Protein AF-A0A2E0Z015-F1 (afdb_monomer_lite)

pLDDT: mean 78.03, std 19.51, range [43.75, 97.81]

Radius of gyration: 24.48 Å; chains: 1; bounding box: 55×58×46 Å

Foldseek 3Di:
DVVVVVVVCVVVVNDDPPPVVVVVVVVVVVPDDDDDDDPDPPVDAWDDWDFDDDPNDGPAIETQCQVRDDWDKDWALPCPPPDQVQWDWDQDPVRDTGITRIGTHRYHYDPDDRVVVVVVVVD

Structure (mmCIF, N/CA/C/O backbone):
data_AF-A0A2E0Z015-F1
#
_entry.id   AF-A0A2E0Z015-F1
#
loop_
_atom_site.group_PDB
_atom_site.id
_atom_site.type_symbol
_atom_site.label_atom_id
_atom_site.label_alt_id
_atom_site.label_comp_id
_atom_site.label_asym_id
_atom_site.label_entity_id
_atom_site.label_seq_id
_atom_site.pdbx_PDB_ins_code
_atom_site.Cartn_x
_atom_site.Cartn_y
_atom_site.Cartn_z
_atom_site.occupancy
_atom_site.B_iso_or_equiv
_atom_site.auth_seq_id
_atom_site.auth_comp_id
_atom_site.auth_asym_id
_atom_site.auth_atom_id
_atom_site.pdbx_PDB_model_num
ATOM 1 N N . MET A 1 1 ? -35.68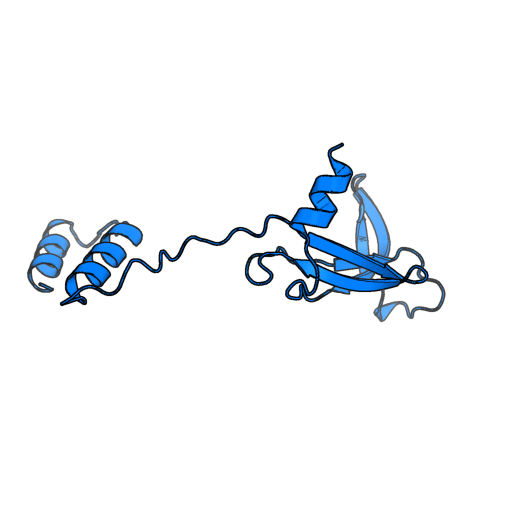9 27.506 18.489 1.00 54.03 1 MET A N 1
ATOM 2 C CA . MET A 1 1 ? -36.262 26.654 17.410 1.00 54.03 1 MET A CA 1
ATOM 3 C C . MET A 1 1 ? -36.306 27.475 16.120 1.00 54.03 1 MET A C 1
ATOM 5 O O . MET A 1 1 ? -37.191 28.304 16.018 1.00 54.03 1 MET A O 1
ATOM 9 N N . LEU A 1 2 ? -35.326 27.310 15.211 1.00 47.75 2 LEU A N 1
ATOM 10 C CA . LEU A 1 2 ? -35.062 27.996 13.912 1.00 47.75 2 LEU A CA 1
ATOM 11 C C . LEU A 1 2 ? -35.172 29.542 13.824 1.00 47.75 2 LEU A C 1
ATOM 13 O O . LEU A 1 2 ? -34.283 30.183 13.276 1.00 47.75 2 LEU A O 1
ATOM 17 N N . ILE A 1 3 ? -36.223 30.146 14.376 1.00 53.59 3 ILE A N 1
ATOM 18 C CA . ILE A 1 3 ? -36.480 31.591 14.419 1.00 53.59 3 ILE A CA 1
ATOM 19 C C . ILE A 1 3 ? -35.413 32.307 15.259 1.00 53.59 3 ILE A C 1
ATOM 21 O O . ILE A 1 3 ? -34.876 33.324 14.831 1.00 53.59 3 ILE A O 1
ATOM 25 N N . ASP A 1 4 ? -35.020 31.727 16.396 1.00 52.56 4 ASP A N 1
ATOM 26 C CA . ASP A 1 4 ? -33.981 32.308 17.261 1.00 52.56 4 ASP A CA 1
ATOM 27 C C . ASP A 1 4 ? -32.602 32.323 16.578 1.00 52.56 4 ASP A C 1
ATOM 29 O O . ASP A 1 4 ? -31.836 33.270 16.732 1.00 52.56 4 ASP A O 1
ATOM 33 N N . ALA A 1 5 ? -32.305 31.300 15.766 1.00 52.25 5 ALA A N 1
ATOM 34 C CA . ALA A 1 5 ? -31.054 31.197 15.014 1.00 52.25 5 ALA A CA 1
ATOM 35 C C . ALA A 1 5 ? -30.983 32.225 13.873 1.00 52.25 5 ALA A C 1
ATOM 37 O O . ALA A 1 5 ? -29.924 32.791 13.610 1.00 52.25 5 ALA A O 1
ATOM 38 N N . TYR A 1 6 ? -32.124 32.519 13.240 1.00 53.03 6 TYR A N 1
ATOM 39 C CA . TYR A 1 6 ? -32.224 33.574 12.234 1.00 53.03 6 TYR A CA 1
ATOM 40 C C . TYR A 1 6 ? -32.029 34.971 12.855 1.00 53.03 6 TYR A C 1
ATOM 42 O O . TYR A 1 6 ? -31.293 35.792 12.313 1.00 53.03 6 TYR A O 1
ATOM 50 N N . SER A 1 7 ? -32.606 35.228 14.037 1.00 56.72 7 SER A N 1
ATOM 51 C CA . SER A 1 7 ? -32.434 36.512 14.737 1.00 56.72 7 SER A CA 1
ATOM 52 C C . SER A 1 7 ? -31.003 36.775 15.216 1.00 56.72 7 SER A C 1
ATOM 54 O O . SER A 1 7 ? -30.576 37.928 15.220 1.00 56.72 7 SER A O 1
ATOM 56 N N . ILE A 1 8 ? -30.248 35.738 15.591 1.00 56.03 8 ILE A N 1
ATOM 57 C CA . ILE A 1 8 ? -28.830 35.873 15.972 1.00 56.03 8 ILE A CA 1
ATOM 58 C C . ILE A 1 8 ? -27.964 36.206 14.743 1.00 56.03 8 ILE A C 1
ATOM 60 O O . ILE A 1 8 ? -27.047 37.020 14.840 1.00 56.03 8 ILE A O 1
ATOM 64 N N . GLY A 1 9 ? -28.300 35.653 13.574 1.00 54.09 9 GLY A N 1
ATOM 65 C CA . GLY A 1 9 ? -27.590 35.907 12.319 1.00 54.09 9 GLY A CA 1
ATOM 66 C C . GLY A 1 9 ? -27.724 37.322 11.753 1.00 54.09 9 GLY A C 1
ATOM 67 O O . GLY A 1 9 ? -26.785 37.832 11.140 1.00 54.09 9 GLY A O 1
ATOM 68 N N . GLU A 1 10 ? -28.855 37.996 11.979 1.00 56.34 10 GLU A N 1
ATOM 69 C CA . GLU A 1 10 ? -29.020 39.393 11.549 1.00 56.34 10 GLU A CA 1
ATOM 70 C C . GLU A 1 10 ? -28.211 40.379 12.408 1.00 56.34 10 GLU A C 1
ATOM 72 O O . GLU A 1 10 ? -27.782 41.423 11.914 1.00 56.34 10 GLU A O 1
ATOM 77 N N . GLN A 1 11 ? -27.938 40.045 13.674 1.00 55.69 11 GLN A N 1
ATOM 78 C CA . GLN A 1 11 ? -27.154 40.899 14.575 1.00 55.69 11 GLN A CA 1
ATOM 79 C C . GLN A 1 11 ? -25.645 40.853 14.284 1.00 55.69 11 GLN A C 1
ATOM 81 O O . GLN A 1 11 ? -24.931 41.790 14.641 1.00 55.69 11 GLN A O 1
ATOM 86 N N . SER A 1 12 ? -25.158 39.807 13.606 1.00 55.41 12 SER A N 1
ATOM 87 C CA . SER A 1 12 ? -23.740 39.610 13.269 1.00 55.41 12 SER A CA 1
ATOM 88 C C . SER A 1 12 ? -23.357 40.046 11.845 1.00 55.41 12 SER A C 1
ATOM 90 O O . SER A 1 12 ? -22.309 39.645 11.336 1.00 55.41 12 SER A O 1
ATOM 92 N N . LEU A 1 13 ? -24.179 40.878 11.184 1.00 51.97 13 LEU A N 1
ATOM 93 C CA . LEU A 1 13 ? -23.933 41.395 9.822 1.00 51.97 13 LEU A CA 1
ATOM 94 C C . LEU A 1 13 ? -23.699 40.289 8.768 1.00 51.97 13 LEU A C 1
ATOM 96 O O . LEU A 1 13 ? -23.028 40.516 7.762 1.00 51.97 13 LEU A O 1
ATOM 100 N N . GLY A 1 14 ? -24.252 39.090 8.983 1.00 49.88 14 GLY A N 1
ATOM 101 C CA . GLY A 1 14 ? -24.133 37.968 8.048 1.00 49.88 14 GLY A CA 1
ATOM 102 C C . GLY A 1 14 ? -22.817 37.188 8.121 1.00 49.88 14 GLY A C 1
ATOM 103 O O . GLY A 1 14 ? -22.623 36.280 7.317 1.00 49.88 14 GLY A O 1
ATOM 104 N N . SER A 1 15 ? -21.934 37.481 9.082 1.00 48.59 15 SER A N 1
ATOM 105 C CA . SER A 1 15 ? -20.788 36.620 9.389 1.00 48.59 15 SER A CA 1
ATOM 106 C C . SER A 1 15 ? -21.096 35.830 10.648 1.00 48.59 15 SER A C 1
ATOM 108 O O . SER A 1 15 ? -20.816 36.262 11.765 1.00 48.59 15 SER A O 1
ATOM 110 N N . ILE A 1 16 ? -21.709 34.668 10.467 1.00 50.25 16 ILE A N 1
ATOM 111 C CA . ILE A 1 16 ? -21.771 33.672 11.527 1.00 50.25 16 ILE A CA 1
ATOM 112 C C . ILE A 1 16 ? -20.594 32.743 11.268 1.00 50.25 16 ILE A C 1
ATOM 114 O O . ILE A 1 16 ? -20.594 32.001 10.286 1.00 50.25 16 ILE A O 1
ATOM 118 N N . ASP A 1 17 ? -19.576 32.836 12.121 1.00 54.97 17 ASP A N 1
ATOM 119 C CA . ASP A 1 17 ? -18.590 31.773 12.269 1.00 54.97 17 ASP A CA 1
ATOM 120 C C . ASP A 1 17 ? -19.333 30.599 12.902 1.00 54.97 17 ASP A C 1
ATOM 122 O O . ASP A 1 17 ? -19.439 30.468 14.122 1.00 54.97 17 ASP A O 1
ATOM 126 N N . TRP A 1 18 ? -20.012 29.829 12.055 1.00 51.22 18 TRP A N 1
ATOM 127 C CA . TRP A 1 18 ? -20.571 28.569 12.478 1.00 51.22 18 TRP A CA 1
ATOM 128 C C . TRP A 1 18 ? -19.367 27.691 12.776 1.00 51.22 18 TRP A C 1
ATOM 130 O O . TRP A 1 18 ? -18.780 27.112 11.861 1.00 51.22 18 TRP A O 1
ATOM 140 N N . GLY A 1 19 ? -19.030 27.560 14.059 1.00 53.41 19 GLY A N 1
ATOM 141 C CA . GLY A 1 19 ? -18.451 26.321 14.542 1.00 53.41 19 GLY A CA 1
ATOM 142 C C . GLY A 1 19 ? -19.413 25.226 14.099 1.00 53.41 19 GLY A C 1
ATOM 143 O O . GLY A 1 19 ? -20.437 25.003 14.741 1.00 53.41 19 GLY A O 1
ATOM 144 N N . LEU A 1 20 ? -19.159 24.654 12.919 1.00 56.66 20 LEU A N 1
ATOM 145 C CA . LEU A 1 20 ? -20.040 23.704 12.240 1.00 56.66 20 LEU A CA 1
ATOM 146 C C . LEU A 1 20 ? -20.382 22.548 13.179 1.00 56.66 20 LEU A C 1
ATOM 148 O O . LEU A 1 20 ? -21.510 22.067 13.173 1.00 56.66 20 LEU A O 1
ATOM 152 N N . ASP A 1 21 ? -19.449 22.221 14.065 1.00 56.78 21 ASP A N 1
ATOM 153 C CA . ASP A 1 21 ? -19.590 21.252 15.141 1.00 56.78 21 ASP A CA 1
ATOM 154 C C . ASP A 1 21 ? -20.659 21.649 16.172 1.00 56.78 21 ASP A C 1
ATOM 156 O O . ASP A 1 21 ? -21.467 20.819 16.585 1.00 56.78 21 ASP A O 1
ATOM 160 N N . GLU A 1 22 ? -20.725 22.922 16.564 1.00 55.06 22 GLU A N 1
ATOM 161 C CA . GLU A 1 22 ? -21.690 23.427 17.544 1.00 55.06 22 GLU A CA 1
ATOM 162 C C . GLU A 1 22 ? -23.097 23.535 16.934 1.00 55.06 22 GLU A C 1
ATOM 164 O O . GLU A 1 22 ? -24.083 23.116 17.546 1.00 55.06 22 GLU A O 1
ATOM 169 N N . ALA A 1 23 ? -23.190 23.993 15.679 1.00 58.38 23 ALA A N 1
ATOM 170 C CA . ALA A 1 23 ? -24.447 24.031 14.929 1.00 58.38 23 ALA A CA 1
ATOM 171 C C . ALA A 1 23 ? -25.003 22.620 14.658 1.00 58.38 23 ALA A C 1
ATOM 173 O O . ALA A 1 23 ? -26.208 22.385 14.791 1.00 58.38 23 ALA A O 1
ATOM 174 N N . TYR A 1 24 ? -24.125 21.670 14.328 1.00 59.22 24 TYR A N 1
ATOM 175 C CA . TYR A 1 24 ? -24.471 20.266 14.120 1.00 59.22 24 TYR A CA 1
ATOM 176 C C . TYR A 1 24 ? -24.908 19.586 15.424 1.00 59.22 24 TYR A C 1
ATOM 178 O O . TYR A 1 24 ? -25.926 18.891 15.450 1.00 59.22 24 TYR A O 1
ATOM 186 N N . SER A 1 25 ? -24.214 19.857 16.533 1.00 59.03 25 SER A N 1
ATOM 187 C CA . SER A 1 25 ? -24.554 19.314 17.853 1.00 59.03 25 SER A CA 1
ATOM 188 C C . SER A 1 25 ? -25.915 19.817 18.358 1.00 59.03 25 SER A C 1
ATOM 190 O O . SER A 1 25 ? -26.749 19.038 18.830 1.00 59.03 25 SER A O 1
ATOM 192 N N . LEU A 1 26 ? -26.217 21.106 18.163 1.00 62.38 26 LEU A N 1
ATOM 193 C CA . LEU A 1 26 ? -27.530 21.673 18.491 1.00 62.38 26 LEU A CA 1
ATOM 194 C C . LEU A 1 26 ? -28.656 21.104 17.613 1.00 62.38 26 LEU A C 1
ATOM 196 O O . LEU A 1 26 ? -29.766 20.886 18.106 1.00 62.38 26 LEU A O 1
ATOM 200 N N . ALA A 1 27 ? -28.381 20.826 16.334 1.00 60.75 27 ALA A N 1
ATOM 201 C CA . ALA A 1 27 ? -29.339 20.185 15.437 1.00 60.75 27 ALA A CA 1
ATOM 202 C C . ALA A 1 27 ? -29.636 18.735 15.858 1.00 60.75 27 ALA A C 1
ATOM 204 O O . ALA A 1 27 ? -30.801 18.340 15.892 1.00 60.75 27 ALA A O 1
ATOM 205 N N . LEU A 1 28 ? -28.616 17.970 16.260 1.00 54.84 28 LEU A N 1
ATOM 206 C CA . LEU A 1 28 ? -28.779 16.607 16.778 1.00 54.84 28 LEU A CA 1
ATOM 207 C C . LEU A 1 28 ? -29.601 16.573 18.074 1.00 54.84 28 LEU A C 1
ATOM 209 O O . LEU A 1 28 ? -30.494 15.736 18.217 1.00 54.84 28 LEU A O 1
ATOM 213 N N . HIS A 1 29 ? -29.375 17.523 18.984 1.00 56.34 29 HIS A N 1
ATOM 214 C CA . HIS A 1 29 ? -30.152 17.627 20.222 1.00 56.34 29 HIS A CA 1
ATOM 215 C C . HIS A 1 29 ? -31.619 18.010 19.999 1.00 56.34 29 HIS A C 1
ATOM 217 O O . HIS A 1 29 ? -32.485 17.583 20.761 1.00 56.34 29 HIS A O 1
ATOM 223 N N . ALA A 1 30 ? -31.922 18.788 18.959 1.00 56.09 30 ALA A N 1
ATOM 224 C CA . ALA A 1 30 ? -33.290 19.205 18.657 1.00 56.09 30 ALA A CA 1
ATOM 225 C C . ALA A 1 30 ? -34.144 18.098 18.005 1.00 56.09 30 ALA A C 1
ATOM 227 O O . ALA A 1 30 ? -35.370 18.208 18.001 1.00 56.09 30 ALA A O 1
ATOM 228 N N . ILE A 1 31 ? -33.519 17.051 17.449 1.00 55.31 31 ILE A N 1
ATOM 229 C CA . ILE A 1 31 ? -34.199 16.003 16.666 1.00 55.31 31 ILE A CA 1
ATOM 230 C C . ILE A 1 31 ? -34.590 14.779 17.518 1.00 55.31 31 ILE A C 1
ATOM 232 O O . ILE A 1 31 ? -35.438 13.997 17.094 1.00 55.31 31 ILE A O 1
ATOM 236 N N . ALA A 1 32 ? -34.063 14.617 18.736 1.00 50.06 32 ALA A N 1
ATOM 237 C CA . ALA A 1 32 ? -34.287 13.404 19.527 1.00 50.06 32 ALA A CA 1
ATOM 238 C C . ALA A 1 32 ? -35.276 13.588 20.699 1.00 50.06 32 ALA A C 1
ATOM 240 O O . ALA A 1 32 ? -34.900 14.113 21.749 1.00 50.06 32 ALA A O 1
ATOM 241 N N . PRO A 1 33 ? -36.514 13.065 20.611 1.00 47.94 33 PRO A N 1
ATOM 242 C CA . PRO A 1 33 ? -37.256 12.633 21.781 1.00 47.94 33 PRO A CA 1
ATOM 243 C C . PRO A 1 33 ? -36.945 11.154 22.056 1.00 47.94 33 PRO A C 1
ATOM 245 O O . PRO A 1 33 ? -37.438 10.270 21.364 1.00 47.94 33 PRO A O 1
ATOM 248 N N . GLY A 1 34 ? -36.166 10.894 23.108 1.00 47.00 34 GLY A N 1
ATOM 249 C CA . GLY A 1 34 ? -36.093 9.576 23.746 1.00 47.00 34 GLY A CA 1
ATOM 250 C C . GLY A 1 34 ? -34.950 8.674 23.282 1.00 47.00 34 GLY A C 1
ATOM 251 O O . GLY A 1 34 ? -35.065 7.953 22.302 1.00 47.00 34 GLY A O 1
ATOM 252 N N . ASP A 1 35 ? -33.875 8.702 24.066 1.00 49.66 35 ASP A N 1
ATOM 253 C CA . ASP A 1 35 ? -33.135 7.531 24.549 1.00 49.66 35 ASP A CA 1
ATOM 254 C C . ASP A 1 35 ? -32.955 6.357 23.562 1.00 49.66 35 ASP A C 1
ATOM 256 O O . ASP A 1 35 ? -33.542 5.285 23.705 1.00 49.66 35 ASP A O 1
ATOM 260 N N . VAL A 1 36 ? -32.073 6.545 22.581 1.00 46.53 36 VAL A N 1
ATOM 261 C CA . VAL A 1 36 ? -31.287 5.447 22.009 1.00 46.53 36 VAL A CA 1
ATOM 262 C C . VAL A 1 36 ? -29.835 5.902 22.020 1.00 46.53 36 VAL A C 1
ATOM 264 O O . VAL A 1 36 ? -29.376 6.605 21.127 1.00 46.53 36 VAL A O 1
ATOM 267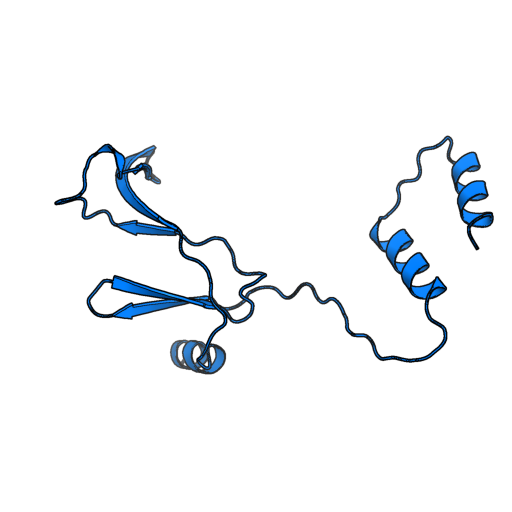 N N . THR A 1 37 ? -29.185 5.580 23.139 1.00 44.16 37 THR A N 1
ATOM 268 C CA . THR A 1 37 ? -27.746 5.360 23.341 1.00 44.16 37 THR A CA 1
ATOM 269 C C . THR A 1 37 ? -26.822 5.913 22.263 1.00 44.16 37 THR A C 1
ATOM 271 O O . THR A 1 37 ? -26.805 5.410 21.143 1.00 44.16 37 THR A O 1
ATOM 274 N N . ALA A 1 38 ? -25.991 6.872 22.673 1.00 43.75 38 ALA A N 1
ATOM 275 C CA . ALA A 1 38 ? -24.784 7.341 22.008 1.00 43.75 38 ALA A CA 1
ATOM 276 C C . ALA A 1 38 ? -24.070 6.250 21.180 1.00 43.75 38 ALA A C 1
ATOM 278 O O . ALA A 1 38 ? -23.176 5.562 21.663 1.00 43.75 38 ALA A O 1
ATOM 279 N N . ALA A 1 39 ? -24.443 6.114 19.909 1.00 43.75 39 ALA A N 1
ATOM 280 C CA . ALA A 1 39 ? -23.519 5.669 18.885 1.00 43.75 39 ALA A CA 1
ATOM 281 C C . ALA A 1 39 ? -22.678 6.902 18.576 1.00 43.75 39 ALA A C 1
ATOM 283 O O . ALA A 1 39 ? -22.990 7.701 17.696 1.00 43.75 39 ALA A O 1
ATOM 284 N N . GLU A 1 40 ? -21.686 7.120 19.433 1.00 44.91 40 GLU A N 1
ATOM 285 C CA . GLU A 1 40 ? -20.628 8.078 19.195 1.00 44.91 40 GLU A CA 1
ATOM 286 C C . GLU A 1 40 ? -20.071 7.787 17.800 1.00 44.91 40 GLU A C 1
ATOM 288 O O . GLU A 1 40 ? -19.498 6.723 17.561 1.00 44.91 40 GLU A O 1
ATOM 293 N N . THR A 1 41 ? -20.222 8.725 16.871 1.00 46.50 41 THR A N 1
ATOM 294 C CA . THR A 1 41 ? -19.404 8.769 15.660 1.00 46.50 41 THR A CA 1
ATOM 295 C C . THR A 1 41 ? -17.985 9.148 16.096 1.00 46.50 41 THR A C 1
ATOM 297 O O . THR A 1 41 ? -17.497 10.246 15.837 1.00 46.50 41 THR A O 1
ATOM 300 N N . GLN A 1 42 ? -17.331 8.269 16.861 1.00 51.72 42 GLN A N 1
ATOM 301 C CA . GLN A 1 42 ? -15.893 8.325 17.055 1.00 51.72 42 GLN A CA 1
ATOM 302 C C . GLN A 1 42 ? -15.308 8.231 15.651 1.00 51.72 42 GLN A C 1
ATOM 304 O O . GLN A 1 42 ? -15.585 7.270 14.937 1.00 51.72 42 GLN A O 1
ATOM 309 N N . HIS A 1 43 ? -14.541 9.239 15.238 1.00 51.94 43 HIS A N 1
ATOM 310 C CA . HIS A 1 43 ? -13.658 9.115 14.086 1.00 51.94 43 HIS A CA 1
ATOM 311 C C . HIS A 1 43 ? -12.765 7.899 14.358 1.00 51.94 43 HIS A C 1
ATOM 313 O O . HIS A 1 43 ? -11.809 7.973 15.134 1.00 51.94 43 HIS A O 1
ATOM 319 N N . GLN A 1 44 ? -13.145 6.740 13.824 1.00 68.44 44 GLN A N 1
ATOM 320 C CA . GLN A 1 44 ? -12.384 5.517 13.988 1.00 68.44 44 GLN A CA 1
ATOM 321 C C . GLN A 1 44 ? -11.096 5.728 13.209 1.00 68.44 44 GLN A C 1
ATOM 323 O O . GLN A 1 44 ? -11.115 5.779 11.993 1.00 68.44 44 GLN A O 1
ATOM 328 N N . HIS A 1 45 ? -9.983 5.936 13.903 1.00 83.69 45 HIS A N 1
ATOM 329 C CA . HIS A 1 45 ? -8.673 5.975 13.266 1.00 83.69 45 HIS A CA 1
ATOM 330 C C . HIS A 1 45 ? -8.230 4.541 12.970 1.00 83.69 45 HIS A C 1
ATOM 332 O O . HIS A 1 45 ? -8.270 3.703 13.874 1.00 83.69 45 HIS A O 1
ATOM 338 N N . CYS A 1 46 ? -7.766 4.272 11.748 1.00 90.19 46 CYS A N 1
ATOM 339 C CA . CYS A 1 46 ? -7.025 3.050 11.448 1.00 90.19 46 CYS A CA 1
ATOM 340 C C . CYS A 1 46 ? -5.722 3.049 12.246 1.00 90.19 46 CYS A C 1
ATOM 342 O O . CYS A 1 46 ? -4.900 3.961 12.118 1.00 90.19 46 CYS A O 1
ATOM 344 N N . ARG A 1 47 ? -5.541 2.040 13.099 1.00 90.62 47 ARG A N 1
ATOM 345 C CA . ARG A 1 47 ? -4.350 1.916 13.952 1.00 90.62 47 ARG A CA 1
ATOM 346 C C . ARG A 1 47 ? -3.380 0.887 13.413 1.00 90.62 47 ARG A C 1
ATOM 348 O O . ARG A 1 47 ? -2.184 0.992 13.674 1.00 90.62 47 ARG A O 1
ATOM 355 N N . GLN A 1 48 ? -3.894 -0.123 12.722 1.00 92.12 48 GLN A N 1
ATOM 356 C CA . GLN A 1 48 ? -3.128 -1.284 12.306 1.00 92.12 48 GLN A CA 1
ATOM 357 C C . GLN A 1 48 ? -3.443 -1.600 10.855 1.00 92.12 48 GLN A C 1
ATOM 359 O O . GLN A 1 48 ? -4.583 -1.879 10.499 1.00 92.12 48 GLN A O 1
ATOM 364 N N . VAL A 1 49 ? -2.392 -1.606 10.046 1.00 94.00 49 VAL A N 1
ATOM 365 C CA . VAL A 1 49 ? -2.406 -2.122 8.683 1.00 94.00 49 VAL A CA 1
ATOM 366 C C . VAL A 1 49 ? -1.415 -3.273 8.628 1.00 94.00 49 VAL A C 1
ATOM 368 O O . VAL A 1 49 ? -0.293 -3.147 9.123 1.00 94.00 49 VAL A O 1
ATOM 371 N N . ALA A 1 50 ? -1.816 -4.379 8.015 1.00 93.56 50 ALA A N 1
ATOM 372 C CA . ALA A 1 50 ? -0.922 -5.470 7.669 1.00 93.56 50 ALA A CA 1
ATOM 373 C C . ALA A 1 50 ? -0.926 -5.697 6.156 1.00 93.56 50 ALA A C 1
ATOM 375 O O . ALA A 1 50 ? -1.972 -5.686 5.510 1.00 93.56 50 ALA A O 1
ATOM 376 N N . VAL A 1 51 ? 0.265 -5.933 5.613 1.00 94.06 51 VAL A N 1
ATOM 377 C CA . VAL A 1 51 ? 0.463 -6.390 4.237 1.00 94.06 51 VAL A CA 1
ATOM 378 C C . VAL A 1 51 ? 0.728 -7.888 4.301 1.00 94.06 51 VAL A C 1
ATOM 380 O O . VAL A 1 51 ? 1.686 -8.324 4.943 1.00 94.06 51 VAL A O 1
ATOM 383 N N . VAL A 1 52 ? -0.143 -8.674 3.678 1.00 92.81 52 VAL A N 1
ATOM 384 C CA . VAL A 1 52 ? -0.018 -10.130 3.592 1.00 92.81 52 VAL A CA 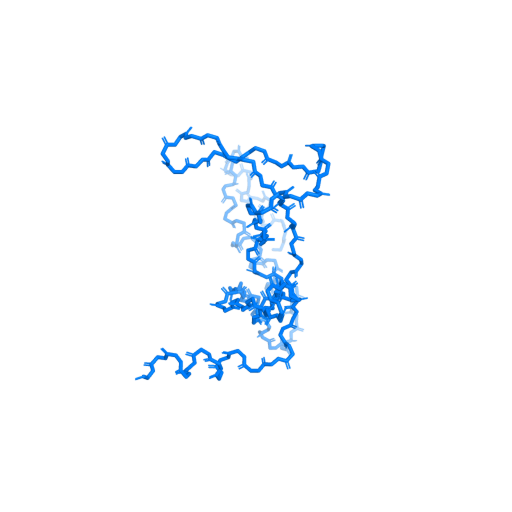1
ATOM 385 C C . VAL A 1 52 ? 0.753 -10.459 2.324 1.00 92.81 52 VAL A C 1
ATOM 387 O O . VAL A 1 52 ? 0.372 -10.030 1.234 1.00 92.81 52 VAL A O 1
ATOM 390 N N . MET A 1 53 ? 1.845 -11.206 2.477 1.00 93.06 53 MET A N 1
ATOM 391 C CA . MET A 1 53 ? 2.684 -11.624 1.361 1.00 93.06 53 MET A CA 1
ATOM 392 C C . MET A 1 53 ? 2.820 -13.141 1.310 1.00 93.06 53 MET A C 1
ATOM 394 O O . MET A 1 53 ? 3.117 -13.769 2.328 1.00 93.06 53 MET A O 1
ATOM 398 N N . GLU A 1 54 ? 2.720 -13.703 0.110 1.00 91.31 54 GLU A N 1
ATOM 399 C CA . GLU A 1 54 ? 3.030 -15.102 -0.179 1.00 91.31 54 GLU A CA 1
ATOM 400 C C . GLU A 1 54 ? 3.865 -15.176 -1.461 1.00 91.31 54 GLU A C 1
ATOM 402 O O . GLU A 1 54 ? 3.611 -14.472 -2.434 1.00 91.31 54 GLU A O 1
ATOM 407 N N . GLY A 1 55 ? 4.926 -15.989 -1.459 1.00 86.25 55 GLY A N 1
ATOM 408 C CA . GLY A 1 55 ? 5.746 -16.196 -2.659 1.00 86.25 55 GLY A CA 1
ATOM 409 C C . GLY A 1 55 ? 6.414 -14.934 -3.229 1.00 86.25 55 GLY A C 1
ATOM 410 O O . GLY A 1 55 ? 6.803 -14.941 -4.391 1.00 86.25 55 GLY A O 1
ATOM 411 N N . GLY A 1 56 ? 6.552 -13.866 -2.433 1.00 83.38 56 GLY A N 1
ATOM 412 C CA . GLY A 1 56 ? 7.090 -12.572 -2.874 1.00 83.38 56 GLY A CA 1
ATOM 413 C C . GLY A 1 56 ? 6.050 -11.619 -3.473 1.00 83.38 56 GLY A C 1
ATOM 414 O O . GLY A 1 56 ? 6.416 -10.524 -3.884 1.00 83.38 56 GLY A O 1
ATOM 415 N N . LEU A 1 57 ? 4.774 -12.005 -3.494 1.00 85.56 57 LEU A N 1
ATOM 416 C CA . LEU A 1 57 ? 3.669 -11.189 -3.989 1.00 85.56 57 LEU A CA 1
ATOM 417 C C . LEU A 1 57 ? 2.834 -10.660 -2.825 1.00 85.56 57 LEU A C 1
ATOM 419 O O . LEU A 1 57 ? 2.647 -11.350 -1.822 1.00 85.56 57 LEU A O 1
ATOM 423 N N . VAL A 1 58 ? 2.311 -9.442 -2.973 1.00 91.88 58 VAL A N 1
ATOM 424 C CA . VAL A 1 58 ? 1.308 -8.894 -2.054 1.00 91.88 58 VAL A CA 1
ATOM 425 C C . VAL A 1 58 ? -0.045 -9.501 -2.403 1.00 91.88 58 VAL A C 1
ATOM 427 O O . VAL A 1 58 ? -0.595 -9.228 -3.467 1.00 91.88 58 VAL A O 1
ATOM 430 N N . GLU A 1 59 ? -0.578 -10.323 -1.504 1.00 91.69 59 GLU A N 1
ATOM 431 C CA . GLU A 1 59 ? -1.876 -10.976 -1.697 1.00 91.69 59 GLU A CA 1
ATOM 432 C C . GLU A 1 59 ? -3.030 -10.128 -1.171 1.00 91.69 59 GLU A C 1
ATOM 434 O O . GLU A 1 59 ? -4.092 -10.078 -1.786 1.00 91.69 59 GLU A O 1
ATOM 439 N N . ALA A 1 60 ? -2.820 -9.451 -0.039 1.00 91.69 60 ALA A N 1
ATOM 440 C CA . ALA A 1 60 ? -3.834 -8.610 0.579 1.00 91.69 60 ALA A CA 1
ATOM 441 C C . ALA A 1 60 ? -3.212 -7.486 1.405 1.00 91.69 60 ALA A C 1
ATOM 443 O O . ALA A 1 60 ? -2.126 -7.617 1.977 1.00 91.69 60 ALA A O 1
ATOM 444 N N . VAL A 1 61 ? -3.956 -6.392 1.520 1.00 94.44 61 VAL A N 1
ATOM 445 C CA . VAL A 1 61 ? -3.693 -5.323 2.478 1.00 94.44 61 VAL A CA 1
ATOM 446 C C . VAL A 1 61 ? -4.916 -5.236 3.375 1.00 94.44 61 VAL A C 1
ATOM 448 O O . VAL A 1 61 ? -6.016 -5.003 2.888 1.00 94.44 61 VAL A O 1
ATOM 451 N N . ILE A 1 62 ? -4.743 -5.465 4.673 1.00 95.19 62 ILE A N 1
ATOM 452 C CA . ILE A 1 62 ? -5.847 -5.541 5.636 1.00 95.19 62 ILE A CA 1
ATOM 453 C C . ILE A 1 62 ? -5.659 -4.541 6.768 1.00 95.19 62 ILE A C 1
ATOM 455 O O . ILE A 1 62 ? -4.530 -4.277 7.189 1.00 95.19 62 ILE A O 1
ATOM 459 N N . ALA A 1 63 ? -6.764 -4.020 7.296 1.00 95.06 63 ALA A N 1
ATOM 460 C CA . ALA A 1 63 ? -6.744 -3.088 8.417 1.00 95.06 63 ALA A CA 1
ATOM 461 C C . ALA A 1 63 ? -7.802 -3.390 9.484 1.00 95.06 63 ALA A C 1
ATOM 463 O O . ALA A 1 63 ? -8.797 -4.080 9.238 1.00 95.06 63 ALA A O 1
ATOM 464 N N . ASP A 1 64 ? -7.581 -2.842 10.682 1.00 92.19 64 ASP A N 1
ATOM 465 C CA . ASP A 1 64 ? -8.547 -2.871 11.785 1.00 92.19 64 ASP A CA 1
ATOM 466 C C . ASP A 1 64 ? -9.746 -1.940 11.540 1.00 92.19 64 ASP A C 1
ATOM 468 O O . ASP A 1 64 ? -10.853 -2.227 11.996 1.00 92.19 64 ASP A O 1
ATOM 472 N N . GLN A 1 65 ? -9.531 -0.849 10.800 1.00 92.12 65 GLN A N 1
ATOM 473 C CA . GLN A 1 65 ? -10.560 0.084 10.333 1.00 92.12 65 GLN A CA 1
ATOM 474 C C . GLN A 1 65 ? -10.300 0.439 8.856 1.00 92.12 65 GLN A C 1
ATOM 476 O O . GLN A 1 65 ? -9.689 1.474 8.588 1.00 92.12 65 GLN A O 1
ATOM 481 N N . PRO A 1 66 ? -10.716 -0.401 7.887 1.00 91.00 66 PRO A N 1
ATOM 482 C CA . PRO A 1 66 ? -10.370 -0.224 6.470 1.00 91.00 66 PRO A CA 1
ATOM 483 C C . PRO A 1 66 ? -10.866 1.103 5.884 1.00 91.00 66 PRO A C 1
ATOM 485 O O . PRO A 1 66 ? -10.133 1.753 5.150 1.00 91.00 66 PRO A O 1
ATOM 488 N N . GLU A 1 67 ? -12.050 1.570 6.286 1.00 90.50 67 GLU A N 1
ATOM 489 C CA . GLU A 1 67 ? -12.628 2.846 5.821 1.00 90.50 67 GLU A CA 1
ATOM 490 C C . GLU A 1 67 ? -11.857 4.086 6.301 1.00 90.50 67 GLU A C 1
ATOM 492 O O . GLU A 1 67 ? -12.044 5.189 5.791 1.00 90.50 67 GLU A O 1
ATOM 497 N N . ALA A 1 68 ? -11.002 3.919 7.309 1.00 91.19 68 ALA A N 1
ATOM 498 C CA . ALA A 1 68 ? -10.149 4.971 7.846 1.00 91.19 68 ALA A CA 1
ATOM 499 C C . ALA A 1 68 ? -8.660 4.708 7.597 1.00 91.19 68 ALA A C 1
ATOM 501 O O . ALA A 1 68 ? -7.809 5.409 8.156 1.00 91.19 68 ALA A O 1
ATOM 502 N N . ALA A 1 69 ? -8.339 3.668 6.824 1.00 92.00 69 ALA A N 1
ATOM 503 C CA . ALA A 1 69 ? -6.977 3.349 6.449 1.00 92.00 69 ALA A CA 1
ATOM 504 C C . ALA A 1 69 ? -6.463 4.361 5.414 1.00 92.00 69 ALA A C 1
ATOM 506 O O . ALA A 1 69 ? -7.243 4.888 4.619 1.00 92.00 69 ALA A O 1
ATOM 507 N N . PRO A 1 70 ? -5.156 4.669 5.421 1.00 91.12 70 PRO A N 1
ATOM 508 C CA . PRO A 1 70 ? -4.570 5.470 4.357 1.00 91.12 70 PRO A CA 1
ATOM 509 C C . PRO A 1 70 ? -4.618 4.714 3.024 1.00 91.12 70 PRO A C 1
ATOM 511 O O . PRO A 1 70 ? -4.676 3.484 3.004 1.00 91.12 70 PRO A O 1
ATOM 514 N N . ASP A 1 71 ? -4.499 5.449 1.919 1.00 91.88 71 ASP A N 1
ATOM 515 C CA . ASP A 1 71 ? -4.254 4.848 0.608 1.00 91.88 71 ASP A CA 1
ATOM 516 C C . ASP A 1 71 ? -2.909 4.110 0.604 1.00 91.88 71 ASP A C 1
ATOM 518 O O . ASP A 1 71 ? -1.901 4.611 1.118 1.00 91.88 71 ASP A O 1
ATOM 522 N N . ILE A 1 72 ? -2.885 2.920 -0.002 1.00 92.81 72 ILE A N 1
ATOM 523 C CA . ILE A 1 72 ? -1.695 2.070 -0.065 1.00 92.81 72 ILE A CA 1
ATOM 524 C C . ILE A 1 72 ? -1.392 1.712 -1.512 1.00 92.81 72 ILE A C 1
ATOM 526 O O . ILE A 1 72 ? -2.258 1.296 -2.281 1.00 92.81 72 ILE A O 1
ATOM 530 N N . VAL A 1 73 ? -0.119 1.859 -1.869 1.00 94.06 73 VAL A N 1
ATOM 531 C CA . VAL A 1 73 ? 0.435 1.437 -3.153 1.00 94.06 73 VAL A CA 1
ATOM 532 C C . VAL A 1 73 ? 1.608 0.499 -2.908 1.00 94.06 73 VAL A C 1
ATOM 534 O O . VAL A 1 73 ? 2.401 0.706 -1.987 1.00 94.06 73 VAL A O 1
ATOM 537 N N . VAL A 1 74 ? 1.726 -0.525 -3.746 1.00 92.12 74 VAL A N 1
ATOM 538 C CA . VAL A 1 74 ? 2.898 -1.398 -3.815 1.00 92.12 74 VAL A CA 1
ATOM 539 C C . VAL A 1 74 ? 3.770 -0.904 -4.959 1.00 92.12 74 VAL A C 1
ATOM 541 O O . VAL A 1 74 ? 3.276 -0.663 -6.060 1.00 92.12 74 VAL A O 1
ATOM 544 N N . ILE A 1 75 ? 5.055 -0.709 -4.672 1.00 94.25 75 ILE A N 1
ATOM 545 C CA . ILE A 1 75 ? 6.047 -0.223 -5.630 1.00 94.25 75 ILE A CA 1
ATOM 546 C C . ILE A 1 75 ? 7.041 -1.355 -5.859 1.00 94.25 75 ILE A C 1
ATOM 548 O O . ILE A 1 75 ? 7.816 -1.675 -4.956 1.00 94.25 75 ILE A O 1
ATOM 552 N N . ASP A 1 76 ? 7.014 -1.937 -7.053 1.00 93.38 76 ASP A N 1
ATOM 553 C CA . ASP A 1 76 ? 7.965 -2.962 -7.470 1.00 93.38 76 ASP A CA 1
ATOM 554 C C . ASP A 1 76 ? 9.005 -2.359 -8.420 1.00 93.38 76 ASP A C 1
ATOM 556 O O . ASP A 1 76 ? 8.682 -1.831 -9.486 1.00 93.38 76 ASP A O 1
ATOM 560 N N . TYR A 1 77 ? 10.266 -2.394 -7.995 1.00 94.56 77 TYR A N 1
ATOM 561 C CA . TYR A 1 77 ? 11.393 -1.897 -8.782 1.00 94.56 77 TYR A CA 1
ATOM 562 C C . TYR A 1 77 ? 11.959 -2.958 -9.733 1.00 94.56 77 TYR A C 1
ATOM 564 O O . TYR A 1 77 ? 12.791 -2.617 -10.577 1.00 94.56 77 TYR A O 1
ATOM 572 N N . ASP A 1 78 ? 11.525 -4.217 -9.624 1.00 93.31 78 ASP A N 1
ATOM 573 C CA . ASP A 1 78 ? 11.776 -5.206 -10.664 1.00 93.31 78 ASP A CA 1
ATOM 574 C C . ASP A 1 78 ? 10.809 -4.958 -11.828 1.00 93.31 78 ASP A C 1
ATOM 576 O O . ASP A 1 78 ? 9.617 -5.247 -11.776 1.00 93.31 78 ASP A O 1
ATOM 580 N N . THR A 1 79 ? 11.330 -4.325 -12.875 1.00 94.38 79 THR A N 1
ATOM 581 C CA . THR A 1 79 ? 10.538 -3.913 -14.044 1.00 94.38 79 THR A CA 1
ATOM 582 C C . THR A 1 79 ? 10.713 -4.860 -15.228 1.00 94.38 79 THR A C 1
ATOM 584 O O . THR A 1 79 ? 10.140 -4.625 -16.298 1.00 94.38 79 THR A O 1
ATOM 587 N N . ASP A 1 80 ? 11.480 -5.940 -15.057 1.00 94.06 80 ASP A N 1
ATOM 588 C CA . ASP A 1 80 ? 11.767 -6.876 -16.134 1.00 94.06 80 ASP A CA 1
ATOM 589 C C . ASP A 1 80 ? 10.479 -7.567 -16.605 1.00 94.06 80 ASP A C 1
ATOM 591 O O . ASP A 1 80 ? 9.769 -8.238 -15.860 1.00 94.06 80 ASP A O 1
ATOM 595 N N . GLY A 1 81 ? 10.178 -7.413 -17.896 1.00 93.12 81 GLY A N 1
ATOM 596 C CA . GLY A 1 81 ? 9.003 -8.021 -18.524 1.00 93.12 81 GLY A CA 1
ATOM 597 C C . GLY A 1 81 ? 7.738 -7.158 -18.523 1.00 93.12 81 GLY A C 1
ATOM 598 O O . GLY A 1 81 ? 6.749 -7.584 -19.121 1.00 93.12 81 GLY A O 1
ATOM 599 N N . PHE A 1 82 ? 7.770 -5.950 -17.952 1.00 94.75 82 PHE A N 1
ATOM 600 C CA . PHE A 1 82 ? 6.664 -4.990 -18.032 1.00 94.75 82 PHE A CA 1
ATOM 601 C C . PHE A 1 82 ? 6.849 -3.995 -19.190 1.00 94.75 82 PHE A C 1
ATOM 603 O O . PHE A 1 82 ? 7.976 -3.581 -19.485 1.00 94.75 82 PHE A O 1
ATOM 610 N N . PRO A 1 83 ? 5.768 -3.603 -19.888 1.00 94.88 83 PRO A N 1
ATOM 611 C CA . PRO A 1 83 ? 5.849 -2.607 -20.946 1.00 94.88 83 PRO A CA 1
ATOM 612 C C . PRO A 1 83 ? 6.036 -1.206 -20.347 1.00 94.88 83 PRO A C 1
ATOM 614 O O . PRO A 1 83 ? 5.580 -0.912 -19.245 1.00 94.88 83 PRO A O 1
ATOM 617 N N . ALA A 1 84 ? 6.720 -0.321 -21.075 1.00 94.25 84 ALA A N 1
ATOM 618 C CA . ALA A 1 84 ? 7.122 0.984 -20.548 1.00 94.25 84 ALA A CA 1
ATOM 619 C C . ALA A 1 84 ? 5.929 1.887 -20.181 1.00 94.25 84 ALA A C 1
ATOM 621 O O . ALA A 1 84 ? 6.059 2.729 -19.298 1.00 94.25 84 ALA A O 1
ATOM 622 N N . GLU A 1 85 ? 4.783 1.723 -20.845 1.00 95.69 85 GLU A N 1
ATOM 623 C CA . GLU A 1 85 ? 3.544 2.442 -20.538 1.00 95.69 85 GLU A CA 1
ATOM 624 C C . GLU A 1 85 ? 2.911 2.069 -19.189 1.00 95.69 85 GLU A C 1
ATOM 626 O O . GLU A 1 85 ? 2.164 2.882 -18.644 1.00 95.69 85 GLU A O 1
ATOM 631 N N .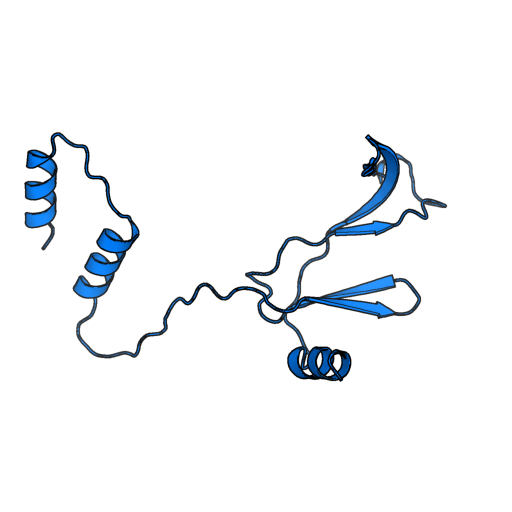 ASP A 1 86 ? 3.233 0.893 -18.641 1.00 94.69 86 ASP A N 1
ATOM 632 C CA . ASP A 1 86 ? 2.723 0.426 -17.345 1.00 94.69 86 ASP A CA 1
ATOM 633 C C . ASP A 1 86 ? 3.625 0.866 -16.178 1.00 94.69 86 ASP A C 1
ATOM 635 O O . ASP A 1 86 ? 3.281 0.697 -15.006 1.00 94.69 86 ASP A O 1
ATOM 639 N N . LEU A 1 87 ? 4.788 1.451 -16.481 1.00 97.12 87 LEU A N 1
ATOM 640 C CA . LEU A 1 87 ? 5.777 1.853 -15.491 1.00 97.12 87 LEU A CA 1
ATOM 641 C C . LEU A 1 87 ? 5.650 3.335 -15.123 1.00 97.12 87 LEU A C 1
ATOM 643 O O . LEU A 1 87 ? 5.452 4.214 -15.962 1.00 97.12 87 LEU A O 1
ATOM 647 N N . CYS A 1 88 ? 5.840 3.628 -13.840 1.00 97.69 88 CYS A N 1
ATOM 648 C CA . CYS A 1 88 ? 5.814 4.977 -13.290 1.00 97.69 88 CYS A CA 1
ATOM 649 C C . CYS A 1 88 ? 7.232 5.484 -13.000 1.00 97.69 88 CYS A C 1
ATOM 651 O O . CYS A 1 88 ? 8.063 4.762 -12.449 1.00 97.69 88 CYS A O 1
ATOM 653 N N . SER A 1 89 ? 7.489 6.762 -13.304 1.00 97.25 89 SER A N 1
ATOM 654 C CA . SER A 1 89 ? 8.690 7.463 -12.830 1.00 97.25 89 SER A CA 1
ATOM 655 C C . SER A 1 89 ? 8.452 7.998 -11.421 1.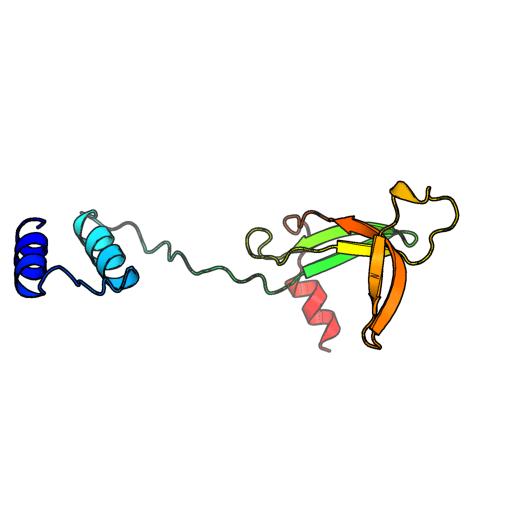00 97.25 89 SER A C 1
ATOM 657 O O . SER A 1 89 ? 7.543 8.798 -11.202 1.00 97.25 89 SER A O 1
ATOM 659 N N . ILE A 1 90 ? 9.283 7.578 -10.471 1.00 97.38 90 ILE A N 1
ATOM 660 C CA . ILE A 1 90 ? 9.190 7.934 -9.056 1.00 97.38 90 ILE A CA 1
ATOM 661 C C . ILE A 1 90 ? 10.405 8.770 -8.670 1.00 97.38 90 ILE A C 1
ATOM 663 O O . ILE A 1 90 ? 11.552 8.347 -8.838 1.00 97.38 90 ILE A O 1
ATOM 667 N N . THR A 1 91 ? 10.139 9.943 -8.093 1.00 97.81 91 THR A N 1
ATOM 668 C CA . THR A 1 91 ? 11.185 10.784 -7.502 1.00 97.81 91 THR A CA 1
ATOM 669 C C . THR A 1 91 ? 11.620 10.188 -6.169 1.00 97.81 91 THR A C 1
ATOM 671 O O . THR A 1 91 ? 10.807 10.045 -5.257 1.00 97.81 91 THR A O 1
ATOM 674 N N . GLN A 1 92 ? 12.900 9.847 -6.061 1.00 96.88 92 GLN A N 1
ATOM 675 C CA . GLN A 1 92 ? 13.503 9.278 -4.860 1.00 96.88 92 GLN A CA 1
ATOM 676 C C . GLN A 1 92 ? 13.836 10.367 -3.832 1.00 96.88 92 GLN A C 1
ATOM 678 O O . GLN A 1 92 ? 13.817 11.564 -4.127 1.00 96.88 92 GLN A O 1
ATOM 683 N N . SER A 1 93 ? 14.174 9.958 -2.608 1.00 96.12 93 SER A N 1
ATOM 684 C CA . SER A 1 93 ? 14.496 10.882 -1.509 1.00 96.12 93 SER A CA 1
ATOM 685 C C . SER A 1 93 ? 15.728 11.758 -1.772 1.00 96.12 93 SER A C 1
ATOM 687 O O . SER A 1 93 ? 15.841 12.839 -1.197 1.00 96.12 93 SER A O 1
ATOM 689 N N . ASP A 1 94 ? 16.626 11.325 -2.658 1.00 96.88 94 ASP A N 1
ATOM 690 C CA . ASP A 1 94 ? 17.796 12.082 -3.116 1.00 96.88 94 ASP A CA 1
ATOM 691 C C . ASP A 1 94 ? 17.517 12.962 -4.353 1.00 96.88 94 ASP A C 1
ATOM 693 O O . ASP A 1 94 ? 18.417 13.635 -4.857 1.00 96.88 94 ASP A O 1
ATOM 697 N N . GLY A 1 95 ? 16.272 12.974 -4.839 1.00 97.56 95 GLY A N 1
ATOM 698 C CA . GLY A 1 95 ? 15.833 13.711 -6.023 1.00 97.56 95 GLY A CA 1
ATOM 699 C C . GLY A 1 95 ? 16.077 12.999 -7.357 1.00 97.56 95 GLY A C 1
ATOM 700 O O . GLY A 1 95 ? 15.665 13.519 -8.398 1.00 97.56 95 GLY A O 1
ATOM 701 N N . SER A 1 96 ? 16.714 11.825 -7.358 1.00 97.44 96 SER A N 1
ATOM 702 C CA . SER A 1 96 ? 16.861 11.011 -8.567 1.00 97.44 96 SER A CA 1
ATOM 703 C C . SER A 1 96 ? 15.512 10.456 -9.043 1.00 97.44 96 SER A C 1
ATOM 705 O O . SER A 1 96 ? 14.527 10.435 -8.304 1.00 97.44 96 SER A O 1
ATOM 707 N N . GLN A 1 97 ? 15.451 10.029 -10.306 1.00 97.81 97 GLN A N 1
ATOM 708 C CA . GLN A 1 97 ? 14.284 9.345 -10.866 1.00 97.81 97 GLN A CA 1
ATOM 709 C C . GLN A 1 97 ? 14.566 7.848 -10.952 1.00 97.81 97 GLN A C 1
ATOM 711 O O . GLN A 1 97 ? 15.632 7.446 -11.417 1.00 97.81 97 GLN A O 1
ATOM 716 N N . SER A 1 98 ? 13.605 7.033 -10.533 1.00 97.50 98 SER A N 1
ATOM 717 C CA . SER A 1 98 ? 13.610 5.580 -10.732 1.00 97.50 98 SER A CA 1
ATOM 718 C C . SER A 1 98 ? 12.314 5.149 -11.401 1.00 97.50 98 SER A C 1
ATOM 720 O O . SER A 1 98 ? 11.283 5.788 -11.222 1.00 97.50 98 SER A O 1
ATOM 722 N N . THR A 1 99 ? 12.371 4.087 -12.195 1.00 97.62 99 THR A N 1
ATOM 723 C CA . THR A 1 99 ? 11.196 3.508 -12.855 1.00 97.62 99 THR A CA 1
ATOM 724 C C . THR A 1 99 ? 10.736 2.285 -12.069 1.00 97.62 99 THR A C 1
ATOM 726 O O . THR A 1 99 ? 11.580 1.499 -11.644 1.00 97.62 99 THR A O 1
ATOM 729 N N . ALA A 1 100 ? 9.430 2.150 -11.849 1.00 97.62 100 ALA A N 1
ATOM 730 C CA . ALA A 1 100 ? 8.842 1.056 -11.080 1.00 97.62 100 ALA A CA 1
ATOM 731 C C . ALA A 1 100 ? 7.423 0.740 -11.561 1.00 97.62 100 ALA A C 1
ATOM 733 O O . ALA A 1 100 ? 6.733 1.618 -12.090 1.00 97.62 100 ALA A O 1
ATOM 734 N N . LEU A 1 101 ? 6.966 -0.485 -11.321 1.00 95.69 101 LEU A N 1
ATOM 735 C CA . LEU A 1 101 ? 5.549 -0.818 -11.385 1.00 95.69 101 LEU A CA 1
ATOM 736 C C . LEU A 1 101 ? 4.872 -0.322 -10.100 1.00 95.69 101 LEU A C 1
ATOM 738 O O . LEU A 1 101 ? 5.353 -0.586 -8.998 1.00 95.69 101 LEU A O 1
ATOM 742 N N . VAL A 1 102 ? 3.760 0.405 -10.229 1.00 94.94 102 VAL A N 1
ATOM 743 C CA . VAL A 1 102 ? 3.005 0.931 -9.082 1.00 94.94 102 VAL A CA 1
ATOM 744 C C . VAL A 1 102 ? 1.587 0.395 -9.130 1.00 94.94 102 VAL A C 1
ATOM 746 O O . VAL A 1 102 ? 0.824 0.721 -10.037 1.00 94.94 102 VAL A O 1
ATOM 749 N N . VAL A 1 103 ? 1.230 -0.410 -8.133 1.00 91.88 103 VAL A N 1
ATOM 750 C CA . VAL A 1 103 ? -0.088 -1.041 -8.045 1.00 91.88 103 VAL A CA 1
ATOM 751 C C . VAL A 1 103 ? -0.826 -0.487 -6.826 1.00 91.88 103 VAL A C 1
ATOM 753 O O . VAL A 1 103 ? -0.364 -0.687 -5.699 1.00 91.88 103 VAL A O 1
ATOM 756 N N . PRO A 1 104 ? -1.954 0.226 -7.002 1.00 91.31 104 PRO A N 1
ATOM 757 C CA . PRO A 1 104 ? -2.803 0.598 -5.880 1.00 91.31 104 PRO A CA 1
ATOM 758 C C . PRO A 1 104 ? -3.482 -0.648 -5.310 1.00 91.31 104 PRO A C 1
ATOM 760 O O . PRO A 1 104 ? -3.985 -1.485 -6.061 1.00 91.31 104 PRO A O 1
ATOM 763 N N . HIS A 1 105 ? -3.522 -0.753 -3.985 1.00 90.81 105 HIS A N 1
ATOM 764 C CA . HIS A 1 105 ? -4.217 -1.833 -3.295 1.00 90.81 105 HIS A CA 1
ATOM 765 C C . HIS A 1 105 ? -5.396 -1.293 -2.496 1.00 90.81 105 HIS A C 1
ATOM 767 O O . HIS A 1 105 ? -5.298 -0.274 -1.812 1.00 90.81 105 HIS A O 1
ATOM 773 N N . PHE A 1 106 ? -6.511 -2.016 -2.564 1.00 90.06 106 PHE A N 1
ATOM 774 C CA . PHE A 1 106 ? -7.651 -1.776 -1.693 1.00 90.06 106 PHE A CA 1
ATOM 775 C C . PHE A 1 106 ? -7.352 -2.340 -0.309 1.00 90.06 106 PHE A C 1
ATOM 777 O O . PHE A 1 106 ? -6.868 -3.466 -0.185 1.00 90.06 106 PHE A O 1
ATOM 784 N N . VAL A 1 107 ? -7.638 -1.548 0.723 1.00 93.00 107 VAL A N 1
ATOM 785 C CA . VAL A 1 107 ? -7.525 -2.007 2.104 1.00 93.00 107 VAL A CA 1
ATOM 786 C C . VAL A 1 107 ? -8.801 -2.744 2.477 1.00 93.00 107 VAL A C 1
ATOM 788 O O . VAL A 1 107 ? -9.894 -2.181 2.467 1.00 93.00 107 VAL A O 1
ATOM 791 N N . GLU A 1 108 ? -8.657 -4.016 2.811 1.00 92.44 108 GLU A N 1
ATOM 792 C CA . GLU A 1 108 ? -9.761 -4.891 3.168 1.00 92.44 108 GLU A CA 1
ATOM 793 C C . GLU A 1 108 ? -9.957 -4.958 4.687 1.00 92.44 108 GLU A C 1
ATOM 795 O O . GLU A 1 108 ? -9.051 -4.703 5.490 1.00 92.44 108 GLU A O 1
ATOM 800 N N . ALA A 1 109 ? -11.168 -5.331 5.104 1.00 88.81 109 ALA A N 1
ATOM 801 C CA . ALA A 1 109 ? -11.426 -5.649 6.499 1.00 88.81 109 ALA A CA 1
ATOM 802 C C . ALA A 1 109 ? -10.595 -6.869 6.914 1.00 88.81 109 ALA A C 1
ATOM 804 O O . ALA A 1 109 ? -10.584 -7.890 6.224 1.00 88.81 109 ALA A O 1
ATOM 805 N N . SER A 1 110 ? -9.927 -6.786 8.064 1.00 87.56 110 SER A N 1
ATOM 806 C CA . SER A 1 110 ? -9.136 -7.914 8.543 1.00 87.56 110 SER A CA 1
ATOM 807 C C . SER A 1 110 ? -9.995 -9.145 8.853 1.00 87.56 110 SER A C 1
ATOM 809 O O . SER A 1 110 ? -10.884 -9.104 9.703 1.00 87.56 110 SER A O 1
ATOM 811 N N . GLY A 1 11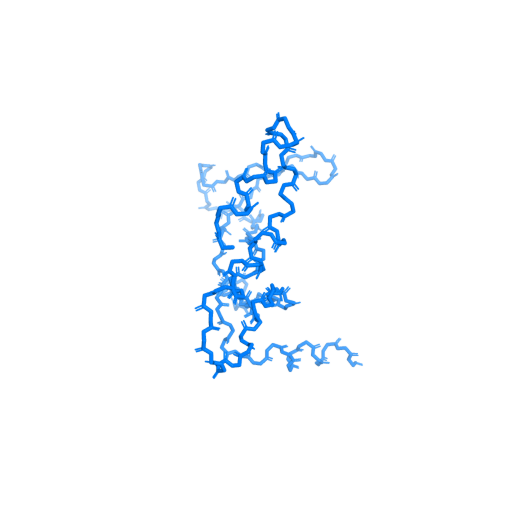1 ? -9.657 -10.273 8.222 1.00 86.88 111 GLY A N 1
ATOM 812 C CA . GLY A 1 111 ? -10.162 -11.603 8.582 1.00 86.88 111 GLY A CA 1
ATOM 813 C C . GLY A 1 111 ? -9.403 -12.274 9.737 1.00 86.88 111 GLY A C 1
ATOM 814 O O . GLY A 1 111 ? -9.771 -13.373 10.149 1.00 86.88 111 GLY A O 1
ATOM 815 N N . ILE A 1 112 ? -8.343 -11.639 10.254 1.00 89.69 112 ILE A N 1
ATOM 816 C CA . ILE A 1 112 ? -7.472 -12.163 11.319 1.00 89.69 112 ILE A CA 1
ATOM 817 C C . ILE A 1 112 ? -7.373 -11.194 12.510 1.00 89.69 112 ILE A C 1
ATOM 819 O O . ILE A 1 112 ? -7.640 -9.997 12.387 1.00 89.69 112 ILE A O 1
ATOM 823 N N . ASP A 1 113 ? -6.956 -11.696 13.675 1.00 91.06 113 ASP A N 1
ATOM 824 C CA . ASP A 1 113 ? -6.704 -10.862 14.858 1.00 91.06 113 ASP A CA 1
ATOM 825 C C . ASP A 1 113 ? -5.393 -10.070 14.709 1.00 91.06 113 ASP A C 1
ATOM 827 O O . ASP A 1 113 ? -4.322 -10.514 15.134 1.00 91.06 113 ASP A O 1
ATOM 831 N N . LEU A 1 114 ? -5.480 -8.872 14.118 1.00 91.94 114 LEU A N 1
ATOM 832 C CA . LEU A 1 114 ? -4.335 -7.965 13.992 1.00 91.94 114 LEU A CA 1
ATOM 833 C C . LEU A 1 114 ? -3.780 -7.547 15.354 1.00 91.94 114 LEU A C 1
ATOM 835 O O . LEU A 1 114 ? -2.566 -7.470 15.521 1.00 91.94 114 LEU A O 1
ATOM 839 N N . THR A 1 115 ? -4.626 -7.356 16.367 1.00 91.12 115 THR A N 1
ATOM 840 C CA . THR A 1 115 ? -4.140 -6.994 17.705 1.00 91.12 115 THR A CA 1
ATOM 841 C C . THR A 1 115 ? -3.249 -8.097 18.278 1.00 91.12 115 THR A C 1
ATOM 843 O O . THR A 1 115 ? -2.200 -7.807 18.856 1.00 91.12 115 THR A O 1
ATOM 846 N N . GLY A 1 116 ? -3.636 -9.359 18.090 1.00 91.19 116 GLY A N 1
ATOM 847 C CA . GLY A 1 116 ? -2.832 -10.525 18.442 1.00 91.19 116 GLY A CA 1
ATOM 848 C C . GLY A 1 116 ? -1.508 -10.596 17.680 1.00 91.19 116 GLY A C 1
ATOM 849 O O . GLY A 1 116 ? -0.477 -10.854 18.302 1.00 91.19 116 GLY A O 1
ATOM 850 N N . VAL A 1 117 ? -1.518 -10.318 16.371 1.00 91.50 117 VAL A N 1
ATOM 851 C CA . VAL A 1 117 ? -0.307 -10.284 15.526 1.00 91.50 117 VAL A CA 1
ATOM 852 C C . VAL A 1 117 ? 0.672 -9.209 16.001 1.00 91.50 117 VAL A C 1
ATOM 854 O O . VAL A 1 117 ? 1.835 -9.509 16.259 1.00 91.50 117 VAL A O 1
ATOM 857 N N . PHE A 1 118 ? 0.209 -7.970 16.186 1.00 91.31 118 PHE A N 1
ATOM 858 C CA . PHE A 1 118 ? 1.066 -6.858 16.611 1.00 91.31 118 PHE A CA 1
ATOM 859 C C . PHE A 1 118 ? 1.617 -7.044 18.032 1.00 91.31 118 PHE A C 1
ATOM 861 O O . PHE A 1 118 ? 2.762 -6.677 18.294 1.00 91.31 118 PHE A O 1
ATOM 868 N N . ARG A 1 119 ? 0.848 -7.655 18.946 1.00 92.75 119 ARG A N 1
ATOM 869 C CA . ARG A 1 119 ? 1.316 -7.931 20.315 1.00 92.75 119 ARG A CA 1
ATOM 870 C C . ARG A 1 119 ? 2.545 -8.845 20.334 1.00 92.75 119 ARG A C 1
ATOM 872 O O . ARG A 1 119 ? 3.463 -8.589 21.097 1.00 92.75 119 ARG A O 1
ATOM 879 N N . GLN A 1 120 ? 2.600 -9.854 19.462 1.00 89.50 120 GLN A N 1
ATOM 880 C CA . GLN A 1 120 ? 3.741 -10.782 19.378 1.00 89.50 120 GLN A CA 1
ATOM 881 C C . GLN A 1 120 ? 5.046 -10.118 18.921 1.00 89.50 120 GLN A C 1
ATOM 883 O O . GLN A 1 120 ? 6.113 -10.690 19.104 1.00 89.50 120 GLN A O 1
ATOM 888 N N . MET A 1 121 ? 4.973 -8.933 18.310 1.00 79.62 121 MET A N 1
ATOM 889 C CA . MET A 1 121 ? 6.151 -8.195 17.841 1.00 79.62 121 MET A CA 1
ATOM 890 C C . MET A 1 121 ? 6.708 -7.220 18.884 1.00 79.62 121 MET A C 1
ATOM 892 O O . MET A 1 121 ? 7.728 -6.584 18.632 1.00 79.62 121 MET A O 1
ATOM 896 N N . THR A 1 122 ? 6.013 -7.037 20.012 1.00 72.00 122 THR A N 1
ATOM 897 C CA . THR A 1 122 ? 6.399 -6.072 21.057 1.00 72.00 122 THR A CA 1
ATOM 898 C C . THR A 1 122 ? 7.040 -6.719 22.289 1.00 72.00 122 THR A C 1
ATOM 900 O O . THR A 1 122 ? 7.394 -5.993 23.219 1.00 72.00 122 THR A O 1
ATOM 903 N N . ASP A 1 123 ? 7.226 -8.042 22.259 1.00 52.31 123 ASP A N 1
ATOM 904 C CA . ASP A 1 123 ? 7.927 -8.861 23.259 1.00 52.31 123 ASP A CA 1
ATOM 905 C C . ASP A 1 123 ? 9.332 -9.254 22.758 1.00 52.31 123 ASP A C 1
ATOM 907 O O . ASP A 1 123 ? 10.270 -9.296 23.591 1.00 52.31 123 ASP A O 1
#

Secondary structure (DSSP, 8-state):
--HHHHHHHHHTTT-----HHHHHHHHHHHH--S--------------EEEEEETTEEEEEEESSGGGSPPEEEEE---TT--GGGEEEEE-TTS-EEEEEEEEEPEEEPSS-HHHHHHTT--

Sequence (123 aa):
MLIDAYSIGEQSLGSIDWGLDEAYSLALHAIAPGDVTAAETQHQHCRQVAVVMEGGLVEAVIADQPEAAPDIVVIDYDTDGFPAEDLCSITQSDGSQSTALVVPHFVEASGIDLTGVFRQMTD